Protein AF-A0A1Q9NPY8-F1 (afdb_monomer_lite)

Secondary structure (DSSP, 8-state):
----HHHHHHHHHHHHHHHHHHHHIIIIIHHHHHHHHHHHHHIIIIITT-TTS-GGG--HHHHHHHHHHHHHHHHHHHHHHHHHHSSHHHHHHHHHHH-HHHHHHHHHHHHHHHHHHHHHHHHHHHHHHHTT-

pLDDT: mean 86.81, std 9.82, range [42.94, 97.5]

Sequence (133 aa):
MVKKSSLRLYIDRSSRLKQYFLRGHNAWFALAFSLLNFTLIFYKLFLESLDFIPEEFKSYAIFVIIFGITYFPLSTILGYLDLKKGTFNAEQKLSREISPIWKELFSRIENLENNGEKIVELLEQLESADKVT

Radius of gyration: 28.84 Å; chains: 1; bounding box: 78×44×68 Å

Structure (mmCIF, N/CA/C/O backbone):
data_AF-A0A1Q9NPY8-F1
#
_entry.id   AF-A0A1Q9NPY8-F1
#
loop_
_atom_site.group_PDB
_atom_site.id
_atom_site.type_symbol
_atom_site.label_atom_id
_atom_site.label_alt_id
_atom_site.label_comp_id
_atom_site.label_asym_id
_atom_site.label_entity_id
_atom_site.label_seq_id
_atom_site.pdbx_PDB_ins_code
_atom_site.Cartn_x
_atom_site.Cartn_y
_atom_site.Cartn_z
_atom_site.occupancy
_atom_site.B_iso_or_equiv
_atom_site.auth_seq_id
_atom_site.auth_comp_id
_atom_site.auth_asym_id
_atom_site.auth_atom_id
_atom_site.pdbx_PDB_model_num
ATOM 1 N N . MET A 1 1 ? -1.376 28.505 39.410 1.00 42.94 1 MET A N 1
ATOM 2 C CA . MET A 1 1 ? -2.194 28.338 38.184 1.00 42.94 1 MET A CA 1
ATOM 3 C C . MET A 1 1 ? -1.292 28.446 36.963 1.00 42.94 1 MET A C 1
ATOM 5 O O . MET A 1 1 ? -0.877 29.542 36.617 1.00 42.94 1 MET A O 1
ATOM 9 N N . VAL A 1 2 ? -0.910 27.320 36.354 1.00 50.41 2 VAL A N 1
ATOM 10 C CA . VAL A 1 2 ? 0.027 27.308 35.216 1.00 50.41 2 VAL A CA 1
ATOM 11 C C . VAL A 1 2 ? -0.748 27.353 33.900 1.00 50.41 2 VAL A C 1
ATOM 13 O O . VAL A 1 2 ? -1.667 26.566 33.682 1.00 50.41 2 VAL A O 1
ATOM 16 N N . LYS A 1 3 ? -0.334 28.279 33.033 1.00 55.44 3 LYS A N 1
ATOM 17 C CA . LYS A 1 3 ? -0.720 28.543 31.638 1.00 55.44 3 LYS A CA 1
ATOM 18 C C . LYS A 1 3 ? -0.626 27.275 30.760 1.00 55.44 3 LYS A C 1
ATOM 20 O O . LYS A 1 3 ? 0.283 27.130 29.955 1.00 55.44 3 LYS A O 1
ATOM 25 N N . LYS A 1 4 ? -1.548 26.321 30.937 1.00 55.72 4 LYS A N 1
ATOM 26 C CA . LYS A 1 4 ? -1.540 24.996 30.276 1.00 55.72 4 LYS A CA 1
ATOM 27 C C . LYS A 1 4 ? -2.246 24.968 28.906 1.00 55.72 4 LYS A C 1
ATOM 29 O O . LYS A 1 4 ? -2.301 23.905 28.291 1.00 55.72 4 LYS A O 1
ATOM 34 N N . SER A 1 5 ? -2.788 26.095 28.419 1.00 70.06 5 SER A N 1
ATOM 35 C CA . SER A 1 5 ? -3.636 26.113 27.211 1.00 70.06 5 SER A CA 1
ATOM 36 C C . SER A 1 5 ? -2.865 26.293 25.893 1.00 70.06 5 SER A C 1
ATOM 38 O O . SER A 1 5 ? -3.185 25.616 24.919 1.00 70.06 5 SER A O 1
ATOM 40 N N . SER A 1 6 ? -1.803 27.108 25.848 1.00 73.19 6 SER A N 1
ATOM 41 C CA . SER A 1 6 ? -1.061 27.352 24.598 1.00 73.19 6 SER A CA 1
ATOM 42 C C . SER A 1 6 ? -0.265 26.129 24.146 1.00 73.19 6 SER A C 1
ATOM 44 O O . SER A 1 6 ? -0.315 25.766 22.976 1.00 73.19 6 SER A O 1
ATOM 46 N N . LEU A 1 7 ? 0.420 25.446 25.070 1.00 77.56 7 LEU A N 1
ATOM 47 C CA . LEU A 1 7 ? 1.238 24.272 24.748 1.00 77.56 7 LEU A CA 1
ATOM 48 C C . LEU A 1 7 ? 0.392 23.133 24.155 1.00 77.56 7 LEU A C 1
ATOM 50 O O . LEU A 1 7 ? 0.789 22.508 23.177 1.00 77.56 7 LEU A O 1
ATOM 54 N N . ARG A 1 8 ? -0.810 22.909 24.707 1.00 82.56 8 ARG A N 1
ATOM 55 C CA . ARG A 1 8 ? -1.765 21.922 24.183 1.00 82.56 8 ARG A CA 1
ATOM 56 C C . ARG A 1 8 ? -2.235 22.277 22.775 1.00 82.56 8 ARG A C 1
ATOM 58 O O . ARG A 1 8 ? -2.264 21.395 21.930 1.00 82.56 8 ARG A O 1
ATOM 65 N N . LEU A 1 9 ? -2.528 23.551 22.505 1.00 81.19 9 LEU A N 1
ATOM 66 C CA . LEU A 1 9 ? -2.911 24.013 21.165 1.00 81.19 9 LEU A CA 1
ATOM 67 C C . LEU A 1 9 ? -1.798 23.792 20.131 1.00 81.19 9 LEU A C 1
ATOM 69 O O . LEU A 1 9 ? -2.083 23.383 19.007 1.00 81.19 9 LEU A O 1
ATOM 73 N N . TYR A 1 10 ? -0.538 24.036 20.501 1.00 82.69 10 TYR A N 1
ATOM 74 C CA . TYR A 1 10 ? 0.601 23.783 19.614 1.00 82.69 10 TYR A CA 1
ATOM 75 C C . TYR A 1 10 ? 0.801 22.291 19.339 1.00 82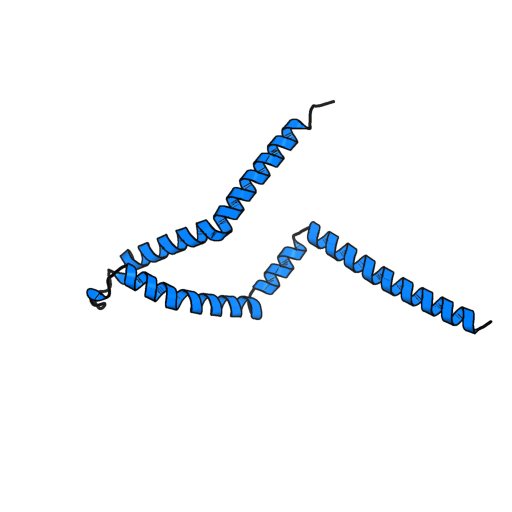.69 10 TYR A C 1
ATOM 77 O O . TYR A 1 10 ? 0.950 21.919 18.177 1.00 82.69 10 TYR A O 1
ATOM 85 N N . ILE A 1 11 ? 0.749 21.444 20.373 1.00 86.25 11 ILE A N 1
ATOM 86 C CA . ILE A 1 11 ? 0.849 19.980 20.231 1.00 86.25 11 ILE A CA 1
ATOM 87 C C . ILE A 1 11 ? -0.282 19.439 19.352 1.00 86.25 11 ILE A C 1
ATOM 89 O O . ILE A 1 11 ? -0.059 18.584 18.505 1.00 86.25 11 ILE A O 1
ATOM 93 N N . ASP A 1 12 ? -1.492 19.959 19.525 1.00 89.62 12 ASP A N 1
ATOM 94 C CA . ASP A 1 12 ? -2.672 19.537 18.778 1.00 89.62 12 ASP A CA 1
ATOM 95 C C . ASP A 1 12 ? -2.637 20.009 17.308 1.00 89.62 12 ASP A C 1
ATOM 97 O O . ASP A 1 12 ? -3.066 19.318 16.387 1.00 89.62 12 ASP A O 1
ATOM 101 N N . ARG A 1 13 ? -2.068 21.189 17.030 1.00 87.25 13 ARG A N 1
ATOM 102 C CA . ARG A 1 13 ? -1.811 21.631 15.647 1.00 87.25 13 ARG A CA 1
ATOM 103 C C . ARG A 1 13 ? -0.698 20.824 14.979 1.00 87.25 13 ARG A C 1
ATOM 105 O O . ARG A 1 13 ? -0.848 20.457 13.814 1.00 87.25 13 ARG A O 1
ATOM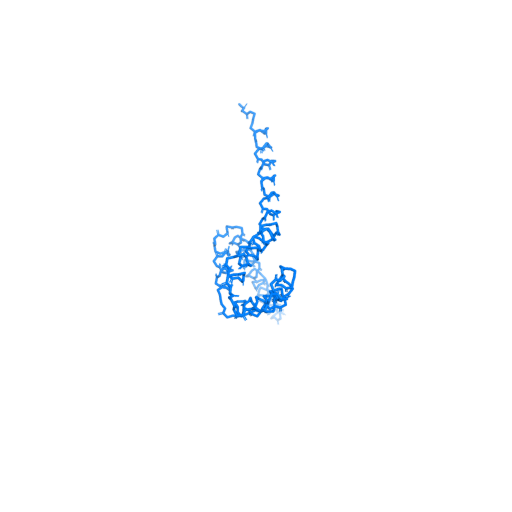 112 N N . SER A 1 14 ? 0.394 20.541 15.685 1.00 89.62 14 SER A N 1
ATOM 113 C CA . SER A 1 14 ? 1.512 19.776 15.127 1.00 89.62 14 SER A CA 1
ATOM 114 C C . SER A 1 14 ? 1.151 18.305 14.916 1.00 89.62 14 SER A C 1
ATOM 116 O O . SER A 1 14 ? 1.521 17.732 13.890 1.00 89.62 14 SER A O 1
ATOM 118 N N . SER A 1 15 ? 0.364 17.706 15.816 1.00 90.62 15 SER A N 1
ATOM 119 C CA . SER A 1 15 ? -0.159 16.348 15.649 1.00 90.62 15 SER A CA 1
ATOM 120 C C . SER A 1 15 ? -1.066 16.247 14.422 1.00 90.62 15 SER A C 1
ATOM 122 O O . SER A 1 15 ? -0.887 15.333 13.616 1.00 90.62 15 SER A O 1
ATOM 124 N N . ARG A 1 16 ? -1.961 17.224 14.210 1.00 92.19 16 ARG A N 1
ATOM 125 C CA . ARG A 1 16 ? -2.790 17.312 12.998 1.00 92.19 16 ARG A CA 1
ATOM 126 C C . ARG A 1 16 ? -1.957 17.438 11.731 1.00 92.19 16 ARG A C 1
ATOM 128 O O . ARG A 1 16 ? -2.201 16.705 10.780 1.00 92.19 16 ARG A O 1
ATOM 135 N N . LEU A 1 17 ? -0.956 18.319 11.720 1.00 93.50 17 LEU A N 1
ATOM 136 C CA . LEU A 1 17 ? -0.083 18.496 10.557 1.00 93.50 17 LEU A CA 1
ATOM 137 C C . LEU A 1 17 ? 0.663 17.201 10.213 1.00 93.50 17 LEU A C 1
ATOM 139 O O . LEU A 1 17 ? 0.658 16.770 9.060 1.00 93.50 17 LEU A O 1
ATOM 143 N N . LYS A 1 18 ? 1.243 16.540 11.222 1.00 94.19 18 LYS A N 1
ATOM 144 C CA . LYS A 1 18 ? 1.862 15.219 11.065 1.00 94.19 18 LYS A CA 1
ATOM 145 C C . LYS A 1 18 ? 0.863 14.211 10.501 1.00 94.19 18 LYS A C 1
ATOM 147 O O . LYS A 1 18 ? 1.216 13.435 9.621 1.00 94.19 18 LYS A O 1
ATOM 152 N N . GLN A 1 19 ? -0.373 14.208 10.991 1.00 93.12 19 GLN A N 1
ATOM 153 C CA . GLN A 1 19 ? -1.388 13.269 10.531 1.00 93.12 19 GLN A CA 1
ATOM 154 C C . GLN A 1 19 ? -1.814 13.537 9.084 1.00 93.12 19 GLN A C 1
ATOM 156 O O . GLN A 1 19 ? -1.977 12.583 8.329 1.00 93.12 19 GLN A O 1
ATOM 161 N N . TYR A 1 20 ? -1.926 14.800 8.665 1.00 92.94 20 TYR A N 1
ATOM 162 C CA . TYR A 1 20 ? -2.160 15.152 7.262 1.00 92.94 20 TYR A CA 1
ATOM 163 C C . TYR A 1 20 ? -1.011 14.692 6.367 1.00 92.94 20 TYR A C 1
ATOM 165 O O . TYR A 1 20 ? -1.262 14.065 5.339 1.00 92.94 20 TYR A O 1
ATOM 173 N N . PHE A 1 21 ? 0.235 14.913 6.792 1.00 92.44 21 PHE A N 1
ATOM 174 C CA . PHE A 1 21 ? 1.407 14.425 6.072 1.00 92.44 21 PHE A CA 1
ATOM 175 C C . PHE A 1 21 ? 1.410 12.897 5.958 1.00 92.44 21 PHE A C 1
ATOM 177 O O . PHE A 1 21 ? 1.502 12.374 4.855 1.00 92.44 21 PHE A O 1
ATOM 184 N N . LEU A 1 22 ? 1.251 12.173 7.070 1.00 91.94 22 LEU A N 1
ATOM 185 C CA . LEU A 1 22 ? 1.265 10.708 7.070 1.00 91.94 22 LEU A CA 1
ATOM 186 C C . LEU A 1 22 ? 0.119 10.122 6.248 1.00 91.94 22 LEU A C 1
ATOM 188 O O . LEU A 1 22 ? 0.326 9.146 5.535 1.00 91.94 22 LEU A O 1
ATOM 192 N N . ARG A 1 23 ? -1.078 10.718 6.305 1.00 89.12 23 ARG A N 1
ATOM 193 C CA . ARG A 1 23 ? -2.203 10.280 5.471 1.00 89.12 23 ARG A CA 1
ATOM 194 C C . ARG A 1 23 ? -1.928 10.524 3.992 1.00 89.12 23 ARG A C 1
ATOM 196 O O . ARG A 1 23 ? -2.168 9.623 3.201 1.00 89.12 23 ARG A O 1
ATOM 203 N N . GLY A 1 24 ? -1.409 11.694 3.619 1.00 89.75 24 GLY A N 1
ATOM 204 C CA . GLY A 1 24 ? -1.063 11.994 2.227 1.00 89.75 24 GLY A CA 1
ATOM 205 C C . GLY A 1 24 ? 0.064 11.104 1.697 1.00 89.75 24 GLY A C 1
ATOM 206 O O . GLY A 1 24 ? -0.047 10.542 0.608 1.00 89.75 24 GLY A O 1
ATOM 207 N N . HIS A 1 25 ? 1.117 10.929 2.499 1.00 90.06 25 HIS A N 1
ATOM 208 C CA . HIS A 1 25 ? 2.260 10.091 2.165 1.00 90.06 25 HIS A CA 1
ATOM 209 C C . HIS A 1 25 ? 1.846 8.625 2.011 1.00 90.06 25 HIS A C 1
ATOM 211 O O . HIS A 1 25 ? 2.074 8.050 0.954 1.00 90.06 25 HIS A O 1
ATOM 217 N N . ASN A 1 26 ? 1.175 8.038 3.004 1.00 88.12 26 ASN A N 1
ATOM 218 C CA . ASN A 1 26 ? 0.874 6.604 3.001 1.00 88.12 26 ASN A CA 1
ATOM 219 C C . ASN A 1 26 ? -0.259 6.212 2.047 1.00 88.12 26 ASN A C 1
ATOM 221 O O . ASN A 1 26 ? -0.249 5.093 1.548 1.00 88.12 26 ASN A O 1
ATOM 225 N N . ALA A 1 27 ? -1.241 7.087 1.800 1.00 80.38 27 ALA A N 1
ATOM 226 C CA . ALA A 1 27 ? -2.408 6.701 1.007 1.00 80.38 27 ALA A CA 1
ATOM 227 C C . ALA A 1 27 ? -2.096 6.555 -0.488 1.00 80.38 27 ALA A C 1
ATOM 229 O O . ALA A 1 27 ? -2.565 5.614 -1.117 1.00 80.38 27 ALA A O 1
ATOM 230 N N . TRP A 1 28 ? -1.318 7.481 -1.059 1.00 83.00 28 TRP A N 1
ATOM 231 C CA . TRP A 1 28 ? -1.154 7.555 -2.517 1.00 83.00 28 TRP A CA 1
ATOM 232 C C . TRP A 1 28 ? 0.285 7.801 -2.944 1.00 83.00 28 TRP A C 1
ATOM 234 O O . TRP A 1 28 ? 0.776 7.137 -3.854 1.00 83.00 28 TRP A O 1
ATOM 244 N N . PHE A 1 29 ? 0.987 8.717 -2.273 1.00 90.62 29 PHE A N 1
ATOM 245 C CA . PHE A 1 29 ? 2.343 9.092 -2.671 1.00 90.62 29 PHE A CA 1
ATOM 246 C C . PHE A 1 29 ? 3.337 7.943 -2.521 1.00 90.62 29 PHE A C 1
ATOM 248 O O . PHE A 1 29 ? 4.081 7.668 -3.456 1.00 90.62 29 PHE A O 1
ATOM 255 N N . ALA A 1 30 ? 3.336 7.254 -1.380 1.00 92.69 30 ALA A N 1
ATOM 256 C CA . ALA A 1 30 ? 4.227 6.131 -1.113 1.00 92.69 30 ALA A CA 1
ATOM 257 C C . ALA A 1 30 ? 3.969 4.976 -2.084 1.00 92.69 30 ALA A C 1
ATOM 259 O O . ALA A 1 30 ? 4.918 4.386 -2.596 1.00 92.69 30 ALA A O 1
ATOM 260 N N . LEU A 1 31 ? 2.703 4.696 -2.404 1.00 88.75 31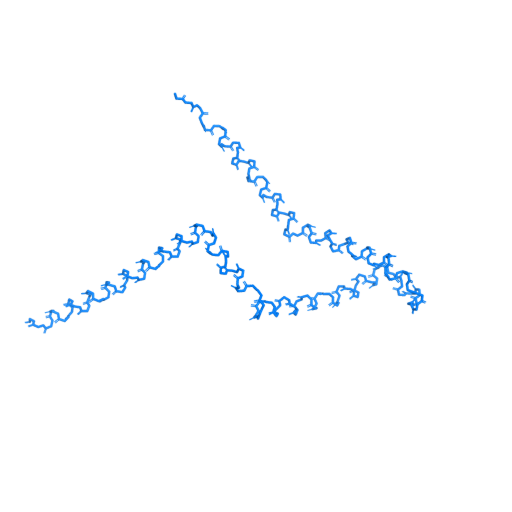 LEU A N 1
ATOM 261 C CA . LEU A 1 31 ? 2.348 3.686 -3.397 1.00 88.75 31 LEU A CA 1
ATOM 262 C C . LEU A 1 31 ? 2.852 4.083 -4.790 1.00 88.75 31 LEU A C 1
ATOM 264 O O . LEU A 1 31 ? 3.548 3.304 -5.427 1.00 88.75 31 LEU A O 1
ATOM 268 N N . ALA A 1 32 ? 2.565 5.304 -5.244 1.00 90.94 32 ALA A N 1
ATOM 269 C CA . ALA A 1 32 ? 2.976 5.766 -6.567 1.00 90.94 32 ALA A CA 1
ATOM 270 C C . ALA A 1 32 ? 4.504 5.788 -6.719 1.00 90.94 32 ALA A C 1
ATOM 272 O O . ALA A 1 32 ? 5.036 5.247 -7.684 1.00 90.94 32 ALA A O 1
ATOM 273 N N . PHE A 1 33 ? 5.224 6.357 -5.748 1.00 94.19 33 PHE A N 1
ATOM 274 C CA . PHE A 1 33 ? 6.687 6.402 -5.782 1.00 94.19 33 PHE A CA 1
ATOM 275 C C . PHE A 1 33 ? 7.318 5.017 -5.666 1.00 94.19 33 PHE A C 1
ATOM 277 O O . PHE A 1 33 ? 8.288 4.739 -6.367 1.00 94.19 33 PHE A O 1
ATOM 284 N N . SER A 1 34 ? 6.794 4.141 -4.804 1.00 92.81 34 SER A N 1
ATOM 285 C CA . SER A 1 34 ? 7.324 2.779 -4.694 1.00 92.81 34 SER A CA 1
ATOM 286 C C . SER A 1 34 ? 7.080 1.985 -5.974 1.00 92.81 34 SER A C 1
ATOM 288 O O . SER A 1 34 ? 7.995 1.313 -6.432 1.00 92.81 34 SER A O 1
ATOM 290 N N . LEU A 1 35 ? 5.915 2.134 -6.610 1.00 93.12 35 LEU A N 1
ATOM 291 C CA . LEU A 1 35 ? 5.602 1.479 -7.877 1.00 93.12 35 LEU A CA 1
ATOM 292 C C . LEU A 1 35 ? 6.466 2.006 -9.031 1.00 93.12 35 LEU A C 1
ATOM 294 O O . LEU A 1 35 ? 6.981 1.217 -9.821 1.00 93.12 35 LEU A O 1
ATOM 298 N N . LEU A 1 36 ? 6.679 3.323 -9.111 1.00 94.00 36 LEU A N 1
ATOM 299 C CA . LEU A 1 36 ? 7.586 3.932 -10.090 1.00 94.00 36 LEU A CA 1
ATOM 300 C C . LEU A 1 36 ? 9.026 3.444 -9.898 1.00 94.00 36 LEU A C 1
ATOM 302 O O . LEU A 1 36 ? 9.666 3.020 -10.854 1.00 94.00 36 LEU A O 1
ATOM 306 N N . ASN A 1 37 ? 9.524 3.444 -8.662 1.00 95.31 37 ASN A N 1
ATOM 307 C CA . ASN A 1 37 ? 10.867 2.948 -8.370 1.00 95.31 37 ASN A CA 1
ATOM 308 C C . ASN A 1 37 ? 10.992 1.449 -8.658 1.00 95.31 37 ASN A C 1
ATOM 310 O O . ASN A 1 37 ? 11.977 1.020 -9.252 1.00 95.31 37 ASN A O 1
ATOM 314 N N . PHE A 1 38 ? 9.992 0.654 -8.275 1.00 94.88 38 PHE A N 1
ATOM 315 C CA . PHE A 1 38 ? 9.961 -0.780 -8.535 1.00 94.88 38 PHE A CA 1
ATOM 316 C C . PHE A 1 38 ? 9.999 -1.070 -10.035 1.00 94.88 38 PHE A C 1
ATOM 318 O O . PHE A 1 38 ? 10.849 -1.833 -10.481 1.00 94.88 38 PHE A O 1
ATOM 325 N N . THR A 1 39 ? 9.134 -0.426 -10.821 1.00 94.44 39 THR A N 1
ATOM 326 C CA . THR A 1 39 ? 9.096 -0.611 -12.278 1.00 94.44 39 THR A CA 1
ATOM 327 C C . THR A 1 39 ? 10.398 -0.169 -12.940 1.00 94.44 39 THR A C 1
ATOM 329 O O . THR A 1 39 ? 10.916 -0.898 -13.782 1.00 94.44 39 THR A O 1
ATOM 332 N N . LEU A 1 40 ? 10.985 0.954 -12.521 1.00 94.50 40 LEU A N 1
ATOM 333 C CA . LEU A 1 40 ? 12.270 1.427 -13.038 1.00 94.50 40 LEU A CA 1
ATOM 334 C C . LEU A 1 40 ? 13.418 0.451 -12.738 1.00 94.50 40 LEU A C 1
ATOM 336 O O . LEU A 1 40 ? 14.169 0.086 -13.641 1.00 94.50 40 LEU A O 1
ATOM 340 N N . ILE A 1 41 ? 13.556 0.017 -11.482 1.00 94.31 41 ILE A N 1
ATOM 341 C CA . ILE A 1 41 ? 14.623 -0.899 -11.055 1.00 94.31 41 ILE A CA 1
ATOM 342 C C . ILE A 1 41 ? 14.442 -2.268 -11.708 1.00 94.31 41 ILE A C 1
ATOM 344 O O . ILE A 1 41 ? 15.406 -2.831 -12.222 1.00 94.31 41 ILE A O 1
ATOM 348 N N . PHE A 1 42 ? 13.218 -2.795 -11.720 1.00 91.50 42 PHE A N 1
ATOM 349 C CA . PHE A 1 42 ? 12.914 -4.083 -12.334 1.00 91.50 42 PHE A CA 1
ATOM 350 C C . PHE A 1 42 ? 13.197 -4.051 -13.836 1.00 91.50 42 PHE A C 1
ATOM 352 O O . PHE A 1 42 ? 13.839 -4.951 -14.364 1.00 91.50 42 PHE A O 1
ATOM 359 N N . TYR A 1 43 ? 12.818 -2.972 -14.518 1.00 91.81 43 TYR A N 1
ATOM 360 C CA . TYR A 1 43 ? 13.175 -2.784 -15.916 1.00 91.81 43 TYR A CA 1
ATOM 361 C C . TYR A 1 43 ? 14.697 -2.784 -16.126 1.00 91.81 43 TYR A C 1
ATOM 363 O O . TYR A 1 43 ? 15.199 -3.558 -16.937 1.00 91.81 43 TYR A O 1
ATOM 371 N N . LYS A 1 44 ? 15.435 -1.965 -15.364 1.00 90.69 44 LYS A N 1
ATOM 372 C CA . LYS A 1 44 ? 16.886 -1.795 -15.535 1.00 90.69 44 LYS A CA 1
ATOM 373 C C . LYS A 1 44 ? 17.709 -3.029 -15.181 1.00 90.69 44 LYS A C 1
ATOM 375 O O . LYS A 1 44 ? 18.683 -3.319 -15.864 1.00 90.69 44 LYS A O 1
ATOM 380 N N . LEU A 1 45 ? 17.361 -3.725 -14.104 1.00 88.81 45 LEU A N 1
ATOM 381 C CA . LEU A 1 45 ? 18.151 -4.857 -13.617 1.00 88.81 45 LEU A CA 1
ATOM 382 C C . LEU A 1 45 ? 17.695 -6.187 -14.197 1.00 88.81 45 LEU A C 1
ATOM 384 O O . LEU A 1 45 ? 18.530 -7.055 -14.438 1.00 88.81 45 LEU A O 1
ATOM 388 N N . PHE A 1 46 ? 16.387 -6.364 -14.378 1.00 85.50 46 PHE A N 1
ATOM 389 C CA . PHE A 1 46 ? 15.828 -7.639 -14.797 1.00 85.50 46 PHE A CA 1
ATOM 390 C C . PHE A 1 46 ? 15.498 -7.649 -16.280 1.00 85.50 46 PHE A C 1
ATOM 392 O O . PHE A 1 46 ? 15.918 -8.567 -16.951 1.00 85.50 46 PHE A O 1
ATOM 399 N N . LEU A 1 47 ? 14.775 -6.667 -16.819 1.00 83.75 47 LEU A N 1
ATOM 400 C CA . LEU A 1 47 ? 14.315 -6.766 -18.209 1.00 83.75 47 LEU A CA 1
ATOM 401 C C . LEU A 1 47 ? 15.421 -6.457 -19.231 1.00 83.75 47 LEU A C 1
ATOM 403 O O . LEU A 1 47 ? 15.574 -7.175 -20.214 1.00 83.75 47 LEU A O 1
ATOM 407 N N . GLU A 1 48 ? 16.196 -5.398 -18.996 1.00 82.12 48 GLU A N 1
ATOM 408 C CA . GLU A 1 48 ? 17.264 -4.958 -19.906 1.00 82.12 48 GLU A CA 1
ATOM 409 C C . GLU A 1 48 ? 18.414 -5.978 -19.994 1.00 82.12 48 GLU A C 1
ATOM 411 O O . GLU A 1 48 ? 19.074 -6.068 -21.028 1.00 82.12 48 GLU A O 1
ATOM 416 N N . SER A 1 49 ? 18.601 -6.791 -18.948 1.00 85.06 49 SER A N 1
ATOM 417 C CA . SER A 1 49 ? 19.633 -7.831 -18.866 1.00 85.06 49 SER A CA 1
ATOM 418 C C . SER A 1 49 ? 19.253 -9.161 -19.531 1.00 85.06 49 SER A C 1
ATOM 420 O O . SER A 1 49 ? 20.082 -10.068 -19.580 1.00 85.06 49 SER A O 1
ATOM 422 N N . LEU A 1 50 ? 18.026 -9.309 -20.046 1.00 86.06 50 LEU A N 1
ATOM 423 C CA . LEU A 1 50 ? 17.591 -10.531 -20.725 1.00 86.06 50 LEU A CA 1
ATOM 424 C C . LEU A 1 50 ? 17.919 -10.468 -22.218 1.00 86.06 50 LEU A C 1
ATOM 426 O O . LEU A 1 50 ? 17.273 -9.754 -22.985 1.00 86.06 50 LEU A O 1
ATOM 430 N N . ASP A 1 51 ? 18.877 -11.292 -22.640 1.00 83.62 51 ASP A N 1
ATOM 431 C CA . ASP A 1 51 ? 19.323 -11.377 -24.039 1.00 83.62 51 ASP A CA 1
ATOM 432 C C . ASP A 1 51 ? 18.279 -11.994 -24.988 1.00 83.62 51 ASP A C 1
ATOM 434 O O . ASP A 1 51 ? 18.375 -11.845 -26.202 1.00 83.62 51 ASP A O 1
ATOM 438 N N . PHE A 1 52 ? 17.265 -12.687 -24.457 1.00 85.81 52 PHE A N 1
ATOM 439 C CA . PHE A 1 52 ? 16.212 -13.325 -25.260 1.00 85.81 52 PHE A CA 1
ATOM 440 C C . PHE A 1 52 ? 15.022 -12.409 -25.577 1.00 85.81 52 PHE A C 1
ATOM 442 O O . PHE A 1 52 ? 14.129 -12.812 -26.324 1.00 85.81 52 PHE A O 1
ATOM 449 N N . ILE A 1 53 ? 14.962 -11.209 -24.990 1.00 83.19 53 ILE A N 1
ATOM 450 C CA . ILE A 1 53 ? 13.903 -10.238 -25.283 1.00 83.19 53 ILE A CA 1
ATOM 451 C C . ILE A 1 53 ? 14.355 -9.396 -26.482 1.00 83.19 53 ILE A C 1
ATOM 453 O O . ILE A 1 53 ? 15.414 -8.771 -26.393 1.00 83.19 53 ILE A O 1
ATOM 457 N N . PRO A 1 54 ? 13.579 -9.342 -27.582 1.00 83.50 54 PRO A N 1
ATOM 458 C CA . PRO A 1 54 ? 13.927 -8.505 -28.724 1.00 83.50 54 PRO A CA 1
ATOM 459 C C . PRO A 1 54 ? 14.054 -7.035 -28.311 1.00 83.50 54 PRO A C 1
ATOM 461 O O . PRO A 1 54 ? 13.282 -6.548 -27.480 1.00 83.50 54 PRO A O 1
ATOM 464 N N . GLU A 1 55 ? 15.017 -6.320 -28.891 1.00 83.06 55 GLU A N 1
ATOM 465 C CA . GLU A 1 55 ? 15.314 -4.922 -28.546 1.00 83.06 55 GLU A CA 1
ATOM 466 C C . GLU A 1 55 ? 14.096 -4.001 -28.727 1.00 83.06 55 GLU A C 1
ATOM 468 O O . GLU A 1 55 ? 13.908 -3.058 -27.961 1.00 83.06 55 GLU A O 1
ATOM 473 N N . GLU A 1 56 ? 13.191 -4.316 -29.659 1.00 79.62 56 GLU A N 1
ATOM 474 C CA . GLU A 1 56 ? 11.960 -3.548 -29.874 1.00 79.62 56 GLU A CA 1
ATOM 475 C C . GLU A 1 56 ? 11.016 -3.591 -28.660 1.00 79.62 56 GLU A C 1
ATOM 477 O O . GLU A 1 56 ? 10.218 -2.674 -28.452 1.00 79.62 56 GLU A O 1
ATOM 482 N N . PHE A 1 57 ? 11.121 -4.636 -27.832 1.00 74.12 57 PHE A N 1
ATOM 483 C CA . PHE A 1 57 ? 10.366 -4.786 -26.589 1.00 74.12 57 PHE A CA 1
ATOM 484 C C . PHE A 1 57 ? 11.104 -4.228 -25.365 1.00 74.12 57 PHE A C 1
ATOM 486 O O . PHE A 1 57 ? 10.472 -4.025 -24.324 1.00 74.12 57 PHE A O 1
ATOM 493 N N . LYS A 1 58 ? 12.395 -3.886 -25.479 1.00 81.38 58 LYS A N 1
ATOM 494 C CA . LYS A 1 58 ? 13.174 -3.186 -24.441 1.00 81.38 58 LYS A CA 1
ATOM 495 C C . LYS A 1 58 ? 12.906 -1.677 -24.471 1.00 81.38 58 LYS A C 1
ATOM 497 O O . LYS A 1 58 ? 13.806 -0.843 -24.494 1.00 81.38 58 LYS A O 1
ATOM 502 N N . SER A 1 59 ? 11.625 -1.318 -24.463 1.00 89.44 59 SER A N 1
ATOM 503 C CA . SER A 1 59 ? 11.163 0.046 -24.231 1.00 89.44 59 SER A CA 1
ATOM 504 C C . SER A 1 59 ? 10.543 0.127 -22.848 1.00 89.44 59 SER A C 1
ATOM 506 O O . SER A 1 59 ? 9.593 -0.597 -22.537 1.00 89.44 59 SER A O 1
ATOM 508 N N . TYR A 1 60 ? 11.032 1.058 -22.026 1.00 90.00 60 TYR A N 1
ATOM 509 C CA . TYR A 1 60 ? 10.492 1.283 -20.686 1.00 90.00 60 TYR A CA 1
ATOM 510 C C . TYR A 1 60 ? 8.982 1.563 -20.713 1.00 90.00 60 TYR A C 1
ATOM 512 O O . TYR A 1 60 ? 8.240 1.049 -19.879 1.00 90.00 60 TYR A O 1
ATOM 520 N N . ALA A 1 61 ? 8.504 2.318 -21.708 1.00 91.50 61 ALA A N 1
ATOM 521 C CA . ALA A 1 61 ? 7.084 2.625 -21.850 1.00 91.50 61 ALA A CA 1
ATOM 522 C C . ALA A 1 61 ? 6.243 1.367 -22.126 1.00 91.50 61 ALA A C 1
ATOM 524 O O . ALA A 1 61 ? 5.203 1.172 -21.497 1.00 91.50 61 ALA A O 1
ATOM 525 N N . ILE A 1 62 ? 6.710 0.492 -23.023 1.00 90.62 62 ILE A N 1
ATOM 526 C CA . ILE A 1 62 ? 6.029 -0.772 -23.347 1.00 90.62 62 ILE A CA 1
ATOM 527 C C . ILE A 1 62 ? 6.007 -1.684 -22.119 1.00 90.62 62 ILE A C 1
ATOM 529 O O . ILE A 1 62 ? 4.956 -2.227 -21.773 1.00 90.62 62 ILE A O 1
ATOM 533 N N . PHE A 1 63 ? 7.136 -1.793 -21.414 1.00 91.06 63 PHE A N 1
ATOM 534 C CA . PHE A 1 63 ? 7.227 -2.547 -20.170 1.00 91.06 63 PHE A CA 1
ATOM 535 C C . PHE A 1 63 ? 6.214 -2.058 -19.126 1.00 91.06 63 PHE A C 1
ATOM 537 O O . PHE A 1 63 ? 5.471 -2.871 -18.584 1.00 91.06 63 PHE A O 1
ATOM 544 N N . VAL A 1 64 ? 6.135 -0.747 -18.874 1.00 93.12 64 VAL A N 1
ATOM 545 C CA . VAL A 1 64 ? 5.196 -0.176 -17.893 1.00 93.12 64 VAL A CA 1
ATOM 546 C C . VAL A 1 64 ? 3.742 -0.472 -18.268 1.00 93.12 64 VAL A C 1
ATOM 548 O O . VAL A 1 64 ? 2.944 -0.787 -17.387 1.00 93.12 64 VAL A O 1
ATOM 551 N N . ILE A 1 65 ? 3.390 -0.421 -19.557 1.00 93.94 65 ILE A N 1
ATOM 552 C CA . ILE A 1 65 ? 2.035 -0.744 -20.027 1.00 93.94 65 ILE A CA 1
ATOM 553 C C . ILE A 1 65 ? 1.711 -2.220 -19.771 1.00 93.94 65 ILE A C 1
ATOM 555 O O . ILE A 1 65 ? 0.681 -2.524 -19.168 1.00 93.94 65 ILE A O 1
ATOM 559 N N . ILE A 1 66 ? 2.590 -3.139 -20.183 1.00 91.94 66 ILE A N 1
ATOM 560 C CA . ILE A 1 66 ? 2.399 -4.585 -19.985 1.00 91.94 66 ILE A CA 1
ATOM 561 C C . ILE A 1 66 ? 2.345 -4.920 -18.492 1.00 91.94 66 ILE A C 1
ATOM 563 O O . ILE A 1 66 ? 1.452 -5.643 -18.043 1.00 91.94 66 ILE A O 1
ATOM 567 N N . PHE A 1 67 ? 3.273 -4.365 -17.711 1.00 92.31 67 PHE A N 1
ATOM 568 C CA . PHE A 1 67 ? 3.294 -4.506 -16.264 1.00 92.31 67 PHE A CA 1
ATOM 569 C C . PHE A 1 67 ? 1.988 -4.000 -15.651 1.00 92.31 67 PHE A C 1
ATOM 571 O O . PHE A 1 67 ? 1.384 -4.717 -14.871 1.00 92.31 67 PHE A O 1
ATOM 578 N N . GLY A 1 68 ? 1.489 -2.825 -16.038 1.00 93.81 68 GLY A N 1
ATOM 579 C CA . GLY A 1 68 ? 0.206 -2.311 -15.556 1.00 93.81 68 GLY A CA 1
ATOM 580 C C . GLY A 1 68 ? -0.958 -3.254 -15.871 1.00 93.81 68 GLY A C 1
ATOM 581 O O . GLY A 1 68 ? -1.694 -3.652 -14.968 1.00 93.81 68 GLY A O 1
ATOM 582 N N . ILE A 1 69 ? -1.092 -3.674 -17.132 1.00 96.62 69 ILE A N 1
ATOM 583 C CA . ILE A 1 69 ? -2.175 -4.566 -17.582 1.00 96.62 69 ILE A CA 1
ATOM 584 C C . ILE A 1 69 ? -2.158 -5.906 -16.840 1.00 96.62 69 ILE A C 1
ATOM 586 O O . ILE A 1 69 ? -3.214 -6.490 -16.629 1.00 96.62 69 ILE A O 1
ATOM 590 N N . THR A 1 70 ? -0.991 -6.398 -16.427 1.00 95.19 70 THR A N 1
ATOM 591 C CA . THR A 1 70 ? -0.864 -7.682 -15.718 1.00 95.19 70 THR A CA 1
ATOM 592 C C . THR A 1 70 ? -0.956 -7.532 -14.200 1.00 95.19 70 THR A C 1
ATOM 594 O O . THR A 1 70 ? -1.652 -8.302 -13.535 1.00 95.19 70 THR A O 1
ATOM 597 N N . TYR A 1 71 ? -0.307 -6.512 -13.646 1.00 93.75 71 TYR A N 1
ATOM 598 C CA . TYR A 1 71 ? -0.238 -6.239 -12.217 1.00 93.75 71 TYR A CA 1
ATOM 599 C C . TYR A 1 71 ? -1.596 -5.843 -11.638 1.00 93.75 71 TYR A C 1
ATOM 601 O O . TYR A 1 71 ? -1.978 -6.370 -10.595 1.00 93.75 71 TYR A O 1
ATOM 609 N N . PHE A 1 72 ? -2.350 -4.956 -12.301 1.00 94.06 72 PHE A N 1
ATOM 610 C CA . PHE A 1 72 ? -3.635 -4.486 -11.771 1.00 94.06 72 PHE A CA 1
ATOM 611 C C . PHE A 1 72 ? -4.658 -5.623 -11.603 1.00 94.06 72 PHE A C 1
ATOM 613 O O . PHE A 1 72 ? -5.191 -5.765 -10.496 1.00 94.06 72 PHE A O 1
ATOM 620 N N . PRO A 1 73 ? -4.922 -6.478 -12.613 1.00 97.50 73 PRO A N 1
ATOM 621 C CA . PRO A 1 73 ? -5.827 -7.612 -12.449 1.00 97.50 73 PRO A CA 1
ATOM 622 C C . PRO A 1 73 ? -5.328 -8.617 -11.416 1.00 97.50 73 PRO A C 1
ATOM 624 O O . PRO A 1 73 ? -6.105 -9.036 -10.561 1.00 97.50 73 PRO A O 1
ATOM 627 N N . LEU A 1 74 ? -4.039 -8.974 -11.447 1.00 97.12 74 LEU A N 1
ATOM 628 C CA . LEU A 1 74 ? -3.482 -9.950 -10.510 1.00 97.12 74 LEU A CA 1
ATOM 629 C C . LEU A 1 74 ? -3.582 -9.457 -9.061 1.00 97.12 74 LEU A C 1
ATOM 631 O O . LEU A 1 74 ? -4.053 -10.188 -8.194 1.00 97.12 74 LEU A O 1
ATOM 635 N N . SER A 1 75 ? -3.213 -8.199 -8.815 1.00 94.81 75 SER A N 1
ATOM 636 C CA . SER A 1 75 ? -3.334 -7.555 -7.504 1.00 94.81 75 SER A CA 1
ATOM 637 C C . SER A 1 75 ? -4.794 -7.483 -7.045 1.00 94.81 75 SER A C 1
ATOM 639 O O . SER A 1 75 ? -5.098 -7.797 -5.896 1.00 94.81 75 SER A O 1
ATOM 641 N N . THR A 1 76 ? -5.725 -7.180 -7.956 1.00 95.94 76 THR A N 1
ATOM 642 C CA . THR A 1 76 ? -7.167 -7.165 -7.656 1.00 95.94 76 THR A CA 1
ATOM 643 C C . THR A 1 76 ? -7.679 -8.552 -7.261 1.00 95.94 76 THR A C 1
ATOM 645 O O . THR A 1 76 ? -8.424 -8.676 -6.290 1.00 95.94 76 THR A O 1
ATOM 648 N N . ILE A 1 77 ? -7.268 -9.606 -7.974 1.00 97.19 77 ILE A N 1
ATOM 649 C CA . ILE A 1 77 ? -7.654 -10.989 -7.663 1.00 97.19 77 ILE A CA 1
ATOM 650 C C . ILE A 1 77 ? -7.090 -11.408 -6.304 1.00 97.19 77 ILE A C 1
ATOM 652 O O . ILE A 1 77 ? -7.829 -11.937 -5.475 1.00 97.19 77 ILE A O 1
ATOM 656 N N . LEU A 1 78 ? -5.803 -11.153 -6.053 1.00 95.75 78 LEU A N 1
ATOM 657 C CA . LEU A 1 78 ? -5.169 -11.473 -4.773 1.00 95.75 78 LEU A CA 1
ATOM 658 C C . LEU A 1 78 ? -5.826 -10.713 -3.616 1.00 95.75 78 LEU A C 1
ATOM 660 O O . LEU A 1 78 ? -6.156 -11.326 -2.604 1.00 95.75 78 LEU A O 1
ATOM 664 N N . GLY A 1 79 ? -6.104 -9.420 -3.795 1.00 93.94 79 GLY A N 1
ATOM 665 C CA . GLY A 1 79 ? -6.831 -8.614 -2.818 1.00 93.94 79 GLY A CA 1
ATOM 666 C C . GLY A 1 79 ? -8.233 -9.161 -2.551 1.00 93.94 79 GLY A C 1
ATOM 667 O O . GLY A 1 79 ? -8.619 -9.339 -1.401 1.00 93.94 79 GLY A O 1
ATOM 668 N N . TYR A 1 80 ? -8.988 -9.518 -3.593 1.00 95.56 80 TYR A N 1
ATOM 669 C CA . TYR A 1 80 ? -10.304 -10.142 -3.430 1.00 95.56 80 TYR A CA 1
ATOM 670 C C . TYR A 1 80 ? -10.238 -11.450 -2.627 1.00 95.56 80 TYR A C 1
ATOM 672 O O . TYR A 1 80 ? -11.085 -11.699 -1.762 1.00 95.56 80 TYR A O 1
ATOM 680 N N . LEU A 1 81 ? -9.240 -12.292 -2.905 1.00 95.06 81 LEU A N 1
ATOM 681 C CA . LEU A 1 81 ? -9.041 -13.543 -2.179 1.00 95.06 81 LEU A CA 1
ATOM 682 C C . LEU A 1 81 ? -8.692 -13.294 -0.712 1.00 95.06 81 LEU A C 1
ATOM 684 O O . LEU A 1 81 ? -9.246 -13.979 0.150 1.00 95.06 81 LEU A O 1
ATOM 688 N N . ASP A 1 82 ? -7.850 -12.303 -0.426 1.00 94.12 82 ASP A N 1
ATOM 689 C CA . ASP A 1 82 ? -7.508 -11.930 0.943 1.00 94.12 82 ASP A CA 1
ATOM 690 C C . ASP A 1 82 ? -8.724 -11.397 1.719 1.00 94.12 82 ASP A C 1
ATOM 692 O O . ASP A 1 82 ? -9.021 -11.882 2.811 1.00 94.12 82 ASP A O 1
ATOM 696 N N . LEU A 1 83 ? -9.529 -10.516 1.111 1.00 92.44 83 LEU A N 1
ATOM 697 C CA . LEU A 1 83 ? -10.770 -10.040 1.731 1.00 92.44 83 LEU A CA 1
ATOM 698 C C . LEU A 1 83 ? -11.739 -11.186 2.055 1.00 92.44 83 LEU A C 1
ATOM 700 O O . LEU A 1 83 ? -12.401 -11.177 3.096 1.00 92.44 83 LEU A O 1
ATOM 704 N N . LYS A 1 84 ? -11.860 -12.169 1.155 1.00 90.31 84 LYS A N 1
ATOM 705 C CA . LYS A 1 84 ? -12.850 -13.244 1.294 1.00 90.31 84 LYS A CA 1
ATOM 706 C C . LYS A 1 84 ? -12.387 -14.381 2.202 1.00 90.31 84 LYS A C 1
ATOM 708 O O . LYS A 1 84 ? -13.215 -14.973 2.890 1.00 90.31 84 LYS A O 1
ATOM 713 N N . LYS A 1 85 ? -11.107 -14.748 2.143 1.00 88.00 85 LYS A N 1
ATOM 714 C CA . LYS A 1 85 ? -10.569 -15.977 2.754 1.00 88.00 85 LYS A CA 1
ATOM 715 C C . LYS A 1 85 ? -9.246 -15.784 3.498 1.00 88.00 85 LYS A C 1
ATOM 717 O O . LYS A 1 85 ? -8.780 -16.741 4.108 1.00 88.00 85 LYS A O 1
ATOM 722 N N . GLY A 1 86 ? -8.632 -14.609 3.409 1.00 87.50 86 GLY A N 1
ATOM 723 C CA . GLY A 1 86 ? -7.331 -14.317 3.997 1.00 87.50 86 GLY A CA 1
ATOM 724 C C . GLY A 1 86 ? -7.418 -13.623 5.353 1.00 87.50 86 GLY A C 1
ATOM 725 O O . GLY A 1 86 ? -8.320 -13.884 6.157 1.00 87.50 86 GLY A O 1
ATOM 726 N N . THR A 1 87 ? -6.434 -12.770 5.632 1.00 91.00 87 THR A N 1
ATOM 727 C CA . THR A 1 87 ? -6.186 -12.226 6.976 1.00 91.00 87 THR A CA 1
ATOM 728 C C . THR A 1 87 ? -7.040 -11.011 7.295 1.00 91.00 87 THR A C 1
ATOM 730 O O . THR A 1 87 ? -7.228 -10.710 8.475 1.00 91.00 87 THR A O 1
ATOM 733 N N . PHE A 1 88 ? -7.639 -10.370 6.287 1.00 90.62 88 PHE A N 1
ATOM 734 C CA . PHE A 1 88 ? -8.415 -9.140 6.446 1.00 90.62 88 PHE A CA 1
ATOM 735 C C . PHE A 1 88 ? -9.447 -9.202 7.588 1.00 90.62 88 PHE A C 1
ATOM 737 O O . PHE A 1 88 ? -9.536 -8.298 8.419 1.00 90.62 88 PHE A O 1
ATOM 744 N N . ASN A 1 89 ? -10.204 -10.300 7.694 1.00 85.56 89 ASN A N 1
ATOM 745 C CA . ASN A 1 89 ? -11.201 -10.457 8.759 1.00 85.56 89 ASN A CA 1
ATOM 746 C C . ASN A 1 89 ? -10.572 -10.583 10.157 1.00 85.56 89 ASN A C 1
ATOM 748 O O . ASN A 1 89 ? -11.145 -10.096 11.134 1.00 85.56 89 ASN A O 1
ATOM 752 N N . ALA A 1 90 ? -9.413 -11.233 10.269 1.00 87.81 90 ALA A N 1
ATOM 753 C CA . ALA A 1 90 ? -8.686 -11.358 11.529 1.00 87.81 90 ALA A CA 1
ATOM 754 C C . ALA A 1 90 ? -8.074 -10.012 11.947 1.00 87.81 90 ALA A C 1
ATOM 756 O O . ALA A 1 90 ? -8.214 -9.605 13.099 1.00 87.81 90 ALA A O 1
ATOM 757 N N . GLU A 1 91 ? -7.488 -9.274 11.004 1.00 89.75 91 GLU A N 1
ATOM 758 C CA . GLU A 1 91 ? -6.924 -7.939 11.234 1.00 89.75 91 GLU A CA 1
ATOM 759 C C . GLU A 1 91 ? -7.987 -6.930 11.672 1.00 89.75 91 GLU A C 1
ATOM 761 O O . GLU A 1 91 ? -7.764 -6.136 12.589 1.00 89.75 91 GLU A O 1
ATOM 766 N N . GLN A 1 92 ? -9.179 -6.992 11.073 1.00 84.94 92 GLN A N 1
ATOM 767 C CA . GLN A 1 92 ? -10.306 -6.146 11.462 1.00 84.94 92 GLN A CA 1
ATOM 768 C C . GLN A 1 92 ? -10.800 -6.462 12.878 1.00 84.94 92 GLN A C 1
ATOM 770 O O . GLN A 1 92 ? -11.126 -5.540 13.628 1.00 84.94 92 GLN A O 1
ATOM 775 N N . LYS A 1 93 ? -10.837 -7.740 13.277 1.00 84.56 93 LYS A N 1
ATOM 776 C CA . LYS A 1 93 ? -11.168 -8.127 14.660 1.00 84.56 93 LYS A CA 1
ATOM 777 C C . LYS A 1 93 ? -10.117 -7.613 15.642 1.00 84.56 93 LYS A C 1
ATOM 779 O O . LYS A 1 93 ? -10.472 -6.923 16.593 1.00 84.56 93 LYS A O 1
ATOM 784 N N . LEU A 1 94 ? -8.837 -7.838 15.351 1.00 86.31 94 LEU A N 1
ATOM 785 C CA . LEU A 1 94 ? -7.734 -7.359 16.183 1.00 86.31 94 LEU A CA 1
ATOM 786 C C . LEU A 1 94 ? -7.748 -5.826 16.326 1.00 86.31 94 LEU A C 1
ATOM 788 O O . LEU A 1 94 ? -7.590 -5.286 17.418 1.00 86.31 94 LEU A O 1
ATOM 792 N N . SER A 1 95 ? -8.020 -5.107 15.237 1.00 82.56 95 SER A N 1
ATOM 793 C CA . SER A 1 95 ? -8.122 -3.642 15.246 1.00 82.56 95 SER A CA 1
ATOM 794 C C . SER A 1 95 ? -9.276 -3.129 16.116 1.00 82.56 95 SER A C 1
ATOM 796 O O . SER A 1 95 ? -9.166 -2.061 16.725 1.00 82.56 95 SER A O 1
ATOM 798 N N . ARG A 1 96 ? -10.382 -3.882 16.208 1.00 76.50 96 ARG A N 1
ATOM 799 C CA . ARG A 1 96 ? -11.490 -3.575 17.128 1.00 76.50 96 ARG A CA 1
ATOM 800 C C . ARG A 1 96 ? -11.093 -3.804 18.584 1.00 76.50 96 ARG A C 1
ATOM 802 O O . ARG A 1 96 ? -11.442 -2.980 19.421 1.00 76.50 96 ARG A O 1
ATOM 809 N N . GLU A 1 97 ? -10.353 -4.870 18.876 1.00 81.31 97 GLU A N 1
ATOM 810 C CA . GLU A 1 97 ? -9.910 -5.207 20.237 1.00 81.31 97 GLU A CA 1
ATOM 811 C C . GLU A 1 97 ? -8.887 -4.210 20.791 1.00 81.31 97 GLU A C 1
ATOM 813 O O . GLU A 1 97 ? -8.964 -3.819 21.956 1.00 81.31 97 GLU A O 1
ATOM 818 N N . ILE A 1 98 ? -7.948 -3.764 19.953 1.00 83.25 98 ILE A N 1
ATOM 819 C CA . ILE A 1 98 ? -6.881 -2.843 20.366 1.00 83.25 98 ILE A CA 1
ATOM 820 C C . ILE A 1 98 ? -7.423 -1.431 20.629 1.00 83.25 98 ILE A C 1
ATOM 822 O O . ILE A 1 98 ? -6.872 -0.692 21.446 1.00 83.25 98 ILE A O 1
ATOM 826 N N . SER A 1 99 ? -8.492 -1.023 19.945 1.00 86.69 99 SER A N 1
ATOM 827 C CA . SER A 1 99 ? -8.999 0.344 20.047 1.00 86.69 99 SER A CA 1
ATOM 828 C C . SER A 1 99 ? -9.932 0.523 21.250 1.00 86.69 99 SER A C 1
ATOM 830 O O . SER A 1 99 ? -11.047 -0.011 21.254 1.00 86.69 99 SER A O 1
ATOM 832 N N . PRO A 1 100 ? -9.564 1.360 22.238 1.00 83.62 100 PRO A N 1
ATOM 833 C CA . PRO A 1 100 ? -10.433 1.647 23.378 1.00 83.62 100 PRO A CA 1
ATOM 834 C C . PRO A 1 100 ? -11.739 2.335 22.957 1.00 83.62 100 PRO A C 1
ATOM 836 O O . PRO A 1 100 ? -12.772 2.107 23.578 1.00 83.62 100 PRO A O 1
ATOM 839 N N . ILE A 1 101 ? -11.717 3.113 21.866 1.00 87.12 101 ILE A N 1
ATOM 840 C CA . ILE A 1 101 ? -12.910 3.772 21.312 1.00 87.12 101 ILE A CA 1
ATOM 841 C C . ILE A 1 101 ? -13.880 2.735 20.746 1.00 87.12 101 ILE A C 1
ATOM 843 O O . ILE A 1 101 ? -15.081 2.828 20.981 1.00 87.12 101 ILE A O 1
ATOM 847 N N . TRP A 1 102 ? -13.372 1.737 20.015 1.00 82.50 102 TRP A N 1
ATOM 848 C CA . TRP A 1 102 ? -14.227 0.681 19.472 1.00 82.50 102 TRP A CA 1
ATOM 849 C C . TRP A 1 102 ? -14.829 -0.154 20.599 1.00 82.50 102 TRP A C 1
ATOM 851 O O . TRP A 1 102 ? -16.033 -0.390 20.594 1.00 82.50 102 TRP A O 1
ATOM 861 N N . LYS A 1 103 ? -14.026 -0.515 21.604 1.00 83.38 103 LYS A N 1
ATOM 862 C CA . LYS A 1 103 ? -14.506 -1.223 22.795 1.00 83.38 103 LYS A CA 1
ATOM 863 C C . LYS A 1 103 ? -15.630 -0.466 23.509 1.00 83.38 103 LYS A C 1
ATOM 865 O O . LYS A 1 103 ? -16.656 -1.059 23.834 1.00 83.38 103 LYS A O 1
ATOM 870 N N . GLU A 1 104 ? -15.461 0.840 23.717 1.00 87.81 104 GLU A N 1
ATOM 871 C CA . GLU A 1 104 ? -16.495 1.673 24.333 1.00 87.81 104 GLU A CA 1
ATOM 872 C C . GLU A 1 104 ? -17.760 1.741 23.465 1.00 87.81 104 GLU A C 1
ATOM 874 O O . GLU A 1 104 ? -18.861 1.528 23.973 1.00 87.81 104 GLU A O 1
ATOM 879 N N . LEU A 1 105 ? -17.620 1.983 22.159 1.00 87.50 105 LEU A N 1
ATOM 880 C CA . LEU A 1 105 ? -18.750 2.059 21.232 1.00 87.50 105 LEU A CA 1
ATOM 881 C C . LEU A 1 105 ? -19.582 0.768 21.250 1.00 87.50 105 LEU A C 1
ATOM 883 O O . LEU A 1 105 ? -20.798 0.834 21.419 1.00 87.50 105 LEU A O 1
ATOM 887 N N . PHE A 1 106 ? -18.936 -0.395 21.128 1.00 84.69 106 PHE A N 1
ATOM 888 C CA . PHE A 1 106 ? -19.635 -1.682 21.129 1.00 84.69 106 PHE A CA 1
ATOM 889 C C . PHE A 1 106 ? -20.336 -1.954 22.462 1.00 84.69 106 PH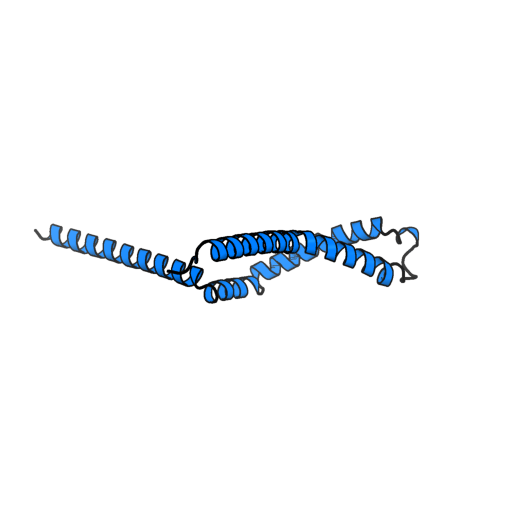E A C 1
ATOM 891 O O . PHE A 1 106 ? -21.501 -2.334 22.448 1.00 84.69 106 PHE A O 1
ATOM 898 N N . SER A 1 107 ? -19.699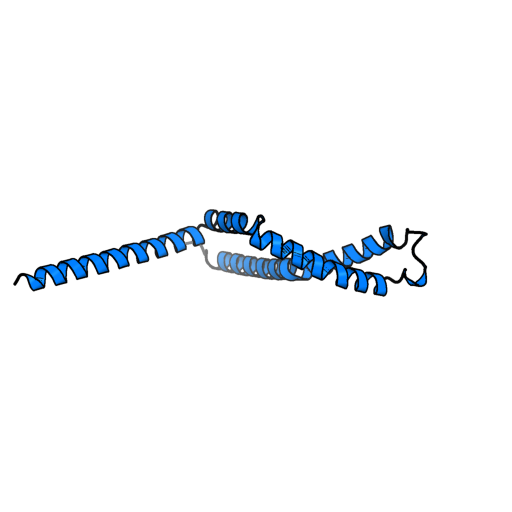 -1.642 23.597 1.00 85.50 107 SER A N 1
ATOM 899 C CA . SER A 1 107 ? -20.348 -1.783 24.911 1.00 85.50 107 SER A CA 1
ATOM 900 C C . SER A 1 107 ? -21.597 -0.905 25.059 1.00 85.50 107 SER A C 1
ATOM 902 O O . SER A 1 107 ? -22.569 -1.286 25.705 1.00 85.50 107 SER A O 1
ATOM 904 N N . ARG A 1 108 ? -21.602 0.287 24.448 1.00 91.06 108 ARG A N 1
ATOM 905 C CA . ARG A 1 108 ? -22.764 1.185 24.474 1.00 91.06 108 ARG A CA 1
ATOM 906 C C . ARG A 1 108 ? -23.894 0.659 23.595 1.00 91.06 108 ARG A C 1
ATOM 908 O O . ARG A 1 108 ? -25.045 0.767 23.999 1.00 91.06 108 ARG A O 1
ATOM 915 N N . ILE A 1 109 ? -23.571 0.098 22.429 1.00 90.06 109 ILE A N 1
ATOM 916 C CA . ILE A 1 109 ? -24.555 -0.521 21.530 1.00 90.06 109 ILE A CA 1
ATOM 917 C C . ILE A 1 109 ? -25.210 -1.729 22.212 1.00 90.06 109 ILE A C 1
ATOM 919 O O . ILE A 1 109 ? -26.431 -1.792 22.267 1.00 90.06 109 ILE A O 1
ATOM 923 N N . GLU A 1 110 ? -24.415 -2.614 22.812 1.00 90.25 110 GLU A N 1
ATOM 924 C CA . GLU A 1 110 ? -24.909 -3.795 23.535 1.00 90.25 110 GLU A CA 1
ATOM 925 C C . GLU A 1 110 ? -25.819 -3.407 24.714 1.00 90.25 110 GLU A C 1
ATOM 927 O O . GLU A 1 110 ? -26.887 -3.978 24.915 1.00 90.25 110 GLU A O 1
ATOM 932 N N . ASN A 1 111 ? -25.457 -2.363 25.465 1.00 93.50 111 ASN A N 1
ATOM 933 C CA . ASN A 1 111 ? -26.314 -1.846 26.533 1.00 93.50 111 ASN A CA 1
ATOM 934 C C . ASN A 1 111 ? -27.644 -1.277 26.015 1.00 93.50 111 ASN A C 1
ATOM 936 O O . ASN A 1 111 ? -28.659 -1.394 26.700 1.00 93.50 111 ASN A O 1
ATOM 940 N N . LEU A 1 112 ? -27.658 -0.642 24.839 1.00 92.19 112 LEU A N 1
ATOM 941 C CA . LEU A 1 112 ? -28.893 -0.139 24.231 1.00 92.19 112 LEU A CA 1
ATOM 942 C C . LEU A 1 112 ? -29.806 -1.282 23.783 1.00 92.19 112 LEU A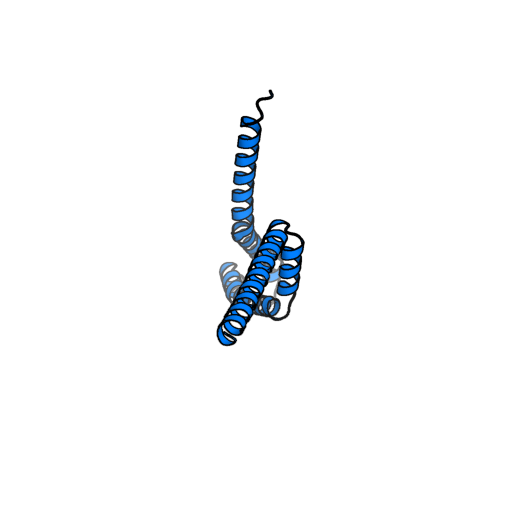 C 1
ATOM 944 O O . LEU A 1 112 ? -31.008 -1.199 24.012 1.00 92.19 112 LEU A O 1
ATOM 948 N N . GLU A 1 113 ? -29.239 -2.336 23.200 1.00 91.25 113 GLU A N 1
ATOM 949 C CA . GLU A 1 113 ? -29.969 -3.539 22.788 1.00 91.25 113 GLU A CA 1
ATOM 950 C C . GLU A 1 113 ? -30.614 -4.230 23.996 1.00 91.25 113 GLU A C 1
ATOM 952 O O . GLU A 1 113 ? -31.836 -4.363 24.047 1.00 91.25 113 GLU A O 1
ATOM 957 N N . ASN A 1 114 ? -29.827 -4.504 25.042 1.00 91.38 114 ASN A N 1
ATOM 958 C CA . ASN A 1 114 ? -30.312 -5.103 26.290 1.00 91.38 114 ASN A CA 1
ATOM 959 C C . ASN A 1 114 ? -31.408 -4.267 26.972 1.00 91.38 114 ASN A C 1
ATOM 961 O O . ASN A 1 114 ? -32.351 -4.800 27.556 1.00 91.38 114 ASN A O 1
ATOM 965 N N . ASN A 1 115 ? -31.277 -2.939 26.948 1.00 91.06 115 ASN A N 1
ATOM 966 C CA . ASN A 1 115 ? -32.301 -2.059 27.505 1.00 91.06 115 ASN A CA 1
ATOM 967 C C . ASN A 1 115 ? -33.571 -2.058 26.645 1.00 91.06 115 ASN A C 1
ATOM 969 O O . ASN A 1 115 ? -34.663 -1.979 27.198 1.00 91.06 115 ASN A O 1
ATOM 973 N N . GLY A 1 116 ? -33.438 -2.164 25.321 1.00 90.06 116 GLY A N 1
ATOM 974 C CA . GLY A 1 116 ? -34.564 -2.314 24.403 1.00 90.06 116 GLY A CA 1
ATOM 975 C C . GLY A 1 116 ? -35.358 -3.590 24.673 1.00 90.06 116 GLY A C 1
ATOM 976 O O . GLY A 1 116 ? -36.573 -3.516 24.834 1.00 90.06 116 GLY A O 1
ATOM 977 N N . GLU A 1 117 ? -34.680 -4.732 24.811 1.00 91.06 117 GLU A N 1
ATOM 978 C CA . GLU A 1 117 ? -35.320 -6.016 25.133 1.00 91.06 117 GLU A CA 1
ATOM 979 C C . GLU A 1 117 ? -36.076 -5.964 26.466 1.00 91.06 117 GLU A C 1
ATOM 981 O O . GLU A 1 117 ? -37.242 -6.348 26.531 1.00 91.06 117 GLU A O 1
ATOM 986 N N . LYS A 1 118 ? -35.468 -5.386 27.511 1.00 90.88 118 LYS A N 1
ATOM 987 C CA . LYS A 1 118 ? -36.135 -5.199 28.812 1.00 90.88 118 LYS A CA 1
ATOM 988 C C . LYS A 1 118 ? -37.383 -4.332 28.721 1.00 90.88 118 LYS A C 1
ATOM 990 O O . LYS A 1 118 ? -38.354 -4.585 29.423 1.00 90.88 118 LYS A O 1
ATOM 995 N N . ILE A 1 119 ? -37.364 -3.285 27.895 1.00 90.50 119 ILE A N 1
ATOM 996 C CA . ILE A 1 119 ? -38.540 -2.428 27.704 1.00 90.50 119 ILE A CA 1
ATOM 997 C C . ILE A 1 119 ? -39.669 -3.228 27.050 1.00 90.50 119 ILE A C 1
ATOM 999 O O . ILE A 1 119 ? -40.808 -3.111 27.491 1.00 90.50 119 ILE A O 1
ATOM 1003 N N . VAL A 1 120 ? -39.366 -4.054 26.046 1.00 92.38 120 VAL A N 1
ATOM 1004 C CA . VAL A 1 120 ? -40.363 -4.925 25.401 1.00 92.38 120 VAL A CA 1
ATOM 1005 C C . VAL A 1 120 ? -40.945 -5.922 26.405 1.00 92.38 120 VAL A C 1
ATOM 1007 O O . VAL A 1 120 ? -42.163 -6.022 26.516 1.00 92.38 120 VAL A O 1
ATOM 1010 N N . GLU A 1 121 ? -40.098 -6.579 27.199 1.00 92.50 121 GLU A N 1
ATOM 1011 C CA . GLU A 1 121 ? -40.534 -7.531 28.227 1.00 92.50 121 GLU A CA 1
ATOM 1012 C C . GLU A 1 121 ? -41.447 -6.872 29.278 1.00 92.50 121 GLU A C 1
ATOM 1014 O O . GLU A 1 121 ? -42.495 -7.412 29.634 1.00 92.50 121 GLU A O 1
ATOM 1019 N N . LEU A 1 122 ? -41.096 -5.668 29.744 1.00 91.62 122 LEU A N 1
ATOM 1020 C CA . LEU A 1 122 ? -41.920 -4.912 30.691 1.00 91.62 122 LEU A CA 1
ATOM 1021 C C . LEU A 1 122 ? -43.274 -4.506 30.091 1.00 91.62 122 LEU A C 1
ATOM 1023 O O . LEU A 1 122 ? -44.278 -4.512 30.800 1.00 91.62 122 LEU A O 1
ATOM 1027 N N . LEU A 1 123 ? -43.322 -4.160 28.801 1.00 90.50 123 LEU A N 1
ATOM 1028 C CA . LEU A 1 123 ? -44.573 -3.830 28.114 1.00 90.50 123 LEU A CA 1
ATOM 1029 C C . LEU A 1 123 ? -45.486 -5.058 27.974 1.00 90.50 123 LEU A C 1
ATOM 1031 O O . LEU A 1 123 ? -46.683 -4.938 28.228 1.00 90.50 123 LEU A O 1
ATOM 1035 N N . GLU A 1 124 ? -44.940 -6.235 27.659 1.00 91.12 124 GLU A N 1
ATOM 1036 C CA . GLU A 1 124 ? -45.712 -7.487 27.614 1.00 91.12 124 GLU A CA 1
ATOM 1037 C C . GLU A 1 124 ? -46.263 -7.878 28.997 1.00 91.12 124 GLU A C 1
ATOM 1039 O O . GLU A 1 124 ? -47.415 -8.312 29.118 1.00 91.12 124 GLU A O 1
ATOM 1044 N N . GLN A 1 125 ? -45.478 -7.684 30.062 1.00 89.38 125 GLN A N 1
ATOM 1045 C CA . GLN A 1 125 ? -45.924 -7.912 31.443 1.00 89.38 125 GLN A CA 1
ATOM 1046 C C . GLN A 1 125 ? -47.052 -6.954 31.856 1.00 89.38 125 GLN A C 1
ATOM 1048 O O . GLN A 1 125 ? -47.994 -7.362 32.533 1.00 89.38 125 GLN A O 1
ATOM 1053 N N . LEU A 1 126 ? -46.989 -5.689 31.432 1.00 88.12 126 LEU A N 1
ATOM 1054 C CA . LEU A 1 126 ? -48.044 -4.710 31.700 1.00 88.12 126 LEU A CA 1
ATOM 1055 C C . LEU A 1 126 ? -49.322 -5.012 30.905 1.00 88.12 126 LEU A C 1
ATOM 1057 O O . LEU A 1 126 ? -50.407 -4.959 31.474 1.00 88.12 126 LEU A O 1
ATOM 1061 N N . GLU A 1 127 ? -49.213 -5.389 29.628 1.00 87.31 127 GLU A N 1
ATOM 1062 C CA . GLU A 1 127 ? -50.372 -5.758 28.803 1.00 87.31 127 GLU A CA 1
ATOM 1063 C C . GLU A 1 127 ? -51.077 -7.021 29.329 1.00 87.31 127 GLU A C 1
ATOM 1065 O O . GLU A 1 127 ? -52.305 -7.124 29.304 1.00 87.31 127 GLU A O 1
ATOM 1070 N N . SER A 1 128 ? -50.311 -7.994 29.823 1.00 77.44 128 SER A N 1
ATOM 1071 C CA . SER A 1 128 ? -50.868 -9.208 30.428 1.00 77.44 128 SER A CA 1
ATOM 1072 C C . SER A 1 128 ? -51.482 -8.962 31.809 1.00 77.44 128 SER A C 1
ATOM 1074 O O . SER A 1 128 ? -52.481 -9.602 32.129 1.00 77.44 128 SER A O 1
ATOM 1076 N N . ALA A 1 129 ? -50.957 -8.017 32.595 1.00 74.62 129 ALA A N 1
ATOM 1077 C CA . ALA A 1 129 ? -51.561 -7.599 33.860 1.00 74.62 129 ALA A CA 1
ATOM 1078 C C . ALA A 1 129 ? -52.888 -6.843 33.661 1.00 74.62 129 ALA A C 1
ATOM 1080 O O . ALA A 1 129 ? -53.826 -7.061 34.423 1.00 74.62 129 ALA A O 1
ATOM 1081 N N . ASP A 1 130 ? -52.989 -6.011 32.621 1.00 72.00 130 ASP A N 1
ATOM 1082 C CA . ASP A 1 130 ? -54.188 -5.208 32.332 1.00 72.00 130 ASP A CA 1
ATOM 1083 C C . ASP A 1 130 ? -55.366 -6.071 31.830 1.00 72.00 130 ASP A C 1
ATOM 1085 O O . ASP A 1 130 ? -56.519 -5.797 32.144 1.00 72.00 130 ASP A O 1
ATOM 1089 N N . LYS A 1 131 ? -55.091 -7.188 31.131 1.00 60.56 131 LYS A N 1
ATOM 1090 C CA . LYS A 1 131 ? -56.106 -8.155 30.648 1.00 60.56 131 LYS A CA 1
ATOM 1091 C C . LYS A 1 131 ? -56.739 -9.040 31.738 1.00 60.56 131 LYS A C 1
ATOM 1093 O O . LYS A 1 131 ? -57.643 -9.815 31.424 1.00 60.56 131 LYS A O 1
ATOM 1098 N N . VAL A 1 132 ? -56.250 -8.991 32.979 1.00 57.03 132 VAL A N 1
ATOM 1099 C CA . VAL A 1 132 ? -56.746 -9.805 34.113 1.00 57.03 132 VAL A CA 1
ATOM 1100 C C . VAL A 1 132 ? -57.725 -9.019 35.009 1.00 57.03 132 VAL A C 1
ATOM 1102 O O . VAL A 1 132 ? -58.374 -9.611 35.873 1.00 57.03 132 VAL A O 1
ATOM 1105 N N . THR A 1 133 ? -57.886 -7.715 34.767 1.00 46.44 133 THR A N 1
ATOM 1106 C CA . THR A 1 133 ? -58.894 -6.826 35.382 1.00 46.44 133 THR A CA 1
ATOM 1107 C C . THR A 1 133 ? -60.074 -6.576 34.455 1.00 46.44 133 THR A C 1
ATOM 1109 O O . THR A 1 133 ? -61.205 -6.491 34.984 1.00 46.44 133 THR A O 1
#

Foldseek 3Di:
DDPPPPVVVVVVVVVVVVVVVCCVCPVPVVVVVVVVVCLVCCLVPPVVPDPPDPVVCSDSVNSVVVCCVPVVVVVVVVVVCCVVPNCVVVVVVVVLVVDPVSVVVVVVVVVVVVVVVVVVVVVVVVVVVVVVD